Protein AF-A0A7V0W8N5-F1 (afdb_monomer_lite)

pLDDT: mean 88.17, std 10.17, range [56.31, 98.38]

Foldseek 3Di:
DDPQVVVCVVQVVPQKGFPDWDQDPVGIDTDIDHDPPDDRPDPVPPDDPPQPPVPDPDGPVLLVVLLVVVVPDPLVVSCVVVVHDSVVSVVSNVVVVVVVVVVDDDDDADDKDWDWDDDDPDPDIDIWIDRPVVRGTD

Secondary structure (DSSP, 8-state):
--HHHHHHHHTT-TTEEEEEEEEETTEEEEEEEE-TTPPP--STT----TTS-TT-SS-HHHHHHHHHHTTTS-HHHHHHHTT--HHHHHHHHHHHHHHHHHT-PPPPP-SEEEEEEE-STTT-EEEEEEETTTTEE-

Radius of gyration: 25.36 Å; chains: 1; bounding box: 53×28×74 Å

Structure (mmCIF, N/CA/C/O backbone):
data_AF-A0A7V0W8N5-F1
#
_entry.id   AF-A0A7V0W8N5-F1
#
loop_
_atom_site.group_PDB
_atom_site.id
_atom_site.type_symbol
_atom_site.label_atom_id
_atom_site.label_alt_id
_atom_site.label_comp_id
_atom_site.label_asym_id
_atom_site.label_entity_id
_atom_site.label_seq_id
_atom_site.pdbx_PDB_ins_code
_atom_site.Cartn_x
_atom_site.Cartn_y
_atom_site.Cartn_z
_atom_site.occupancy
_atom_site.B_iso_or_equiv
_atom_site.auth_seq_id
_atom_site.auth_comp_id
_atom_site.auth_asym_id
_atom_site.auth_atom_id
_atom_site.pdbx_PDB_model_num
ATOM 1 N N . MET A 1 1 ? 21.104 15.085 -39.051 1.00 56.31 1 MET A N 1
ATOM 2 C CA . MET A 1 1 ? 20.440 14.340 -37.952 1.00 56.31 1 MET A CA 1
ATOM 3 C C . MET A 1 1 ? 20.891 12.887 -38.047 1.00 56.31 1 MET A C 1
ATOM 5 O O . MET A 1 1 ? 20.715 12.317 -39.110 1.00 56.31 1 MET A O 1
ATOM 9 N N . ARG A 1 2 ? 21.537 12.318 -37.017 1.00 82.62 2 ARG A N 1
ATOM 10 C CA . ARG A 1 2 ? 22.071 10.936 -37.052 1.00 82.62 2 ARG A CA 1
ATOM 11 C C . ARG A 1 2 ? 20.932 9.901 -37.021 1.00 82.62 2 ARG A C 1
ATOM 13 O O . ARG A 1 2 ? 20.005 10.069 -36.221 1.00 82.62 2 ARG A O 1
ATOM 20 N N . MET A 1 3 ? 20.993 8.868 -37.864 1.00 85.62 3 MET A N 1
ATOM 21 C CA . MET A 1 3 ? 19.931 7.860 -38.029 1.00 85.62 3 MET A CA 1
ATOM 22 C C . MET A 1 3 ? 19.614 7.132 -36.713 1.00 85.62 3 MET A C 1
ATOM 24 O O . MET A 1 3 ? 18.455 6.930 -36.355 1.00 85.62 3 MET A O 1
ATOM 28 N N . GLU A 1 4 ? 20.635 6.865 -35.908 1.00 87.31 4 GLU A N 1
ATOM 29 C CA . GLU A 1 4 ? 20.544 6.263 -34.576 1.00 87.31 4 GLU A CA 1
ATOM 30 C C . GLU A 1 4 ? 19.671 7.109 -33.641 1.00 87.31 4 GLU A C 1
ATOM 32 O O . GLU A 1 4 ? 18.836 6.602 -32.887 1.00 87.31 4 GLU A O 1
ATOM 37 N N . THR A 1 5 ? 19.826 8.437 -33.711 1.00 86.00 5 THR A N 1
ATOM 38 C CA . THR A 1 5 ? 19.039 9.374 -32.898 1.00 86.00 5 THR A CA 1
ATOM 39 C C . THR A 1 5 ? 17.584 9.402 -33.344 1.00 86.00 5 THR A C 1
ATOM 41 O O . THR A 1 5 ? 16.696 9.489 -32.489 1.00 86.00 5 THR A O 1
ATOM 44 N N . TYR A 1 6 ? 17.340 9.323 -34.653 1.00 87.62 6 TYR A N 1
ATOM 45 C CA . TYR A 1 6 ? 15.996 9.250 -35.214 1.00 87.62 6 TYR A CA 1
ATOM 46 C C . TYR A 1 6 ? 15.290 7.965 -34.764 1.00 87.62 6 TYR A C 1
ATOM 48 O O . TYR A 1 6 ? 14.255 8.047 -34.102 1.00 87.62 6 TYR A O 1
ATOM 56 N N . ILE A 1 7 ? 15.897 6.795 -34.988 1.00 84.69 7 ILE A N 1
ATOM 57 C CA . ILE A 1 7 ? 15.335 5.487 -34.608 1.00 84.69 7 ILE A CA 1
ATOM 58 C C . ILE A 1 7 ? 15.060 5.418 -33.101 1.00 84.69 7 ILE A C 1
ATOM 60 O O . ILE A 1 7 ? 13.956 5.053 -32.682 1.00 84.69 7 ILE A O 1
ATOM 64 N N . ARG A 1 8 ? 16.014 5.850 -32.263 1.00 84.50 8 ARG A N 1
ATOM 65 C CA . ARG A 1 8 ? 15.842 5.865 -30.800 1.00 84.50 8 ARG A CA 1
ATOM 66 C C . ARG A 1 8 ? 14.634 6.702 -30.367 1.00 84.50 8 ARG A C 1
ATOM 68 O O . ARG A 1 8 ? 13.888 6.290 -29.473 1.00 84.50 8 ARG A O 1
ATOM 75 N N . LYS A 1 9 ? 14.446 7.883 -30.968 1.00 83.44 9 LYS A N 1
ATOM 76 C CA . LYS A 1 9 ? 13.322 8.781 -30.654 1.00 83.44 9 LYS A CA 1
ATOM 77 C C . LYS A 1 9 ? 11.995 8.207 -31.151 1.00 83.44 9 LYS A C 1
ATOM 79 O O . LYS A 1 9 ? 11.061 8.125 -30.355 1.00 83.44 9 LYS A O 1
ATOM 84 N N . SER A 1 10 ? 11.933 7.759 -32.404 1.00 82.50 10 SER A N 1
ATOM 85 C CA . SER A 1 10 ? 10.715 7.228 -33.032 1.00 82.50 10 SER A CA 1
ATOM 86 C C . SER A 1 10 ? 10.183 5.980 -32.323 1.00 82.50 10 SER A C 1
ATOM 88 O O . SER A 1 10 ? 8.977 5.834 -32.1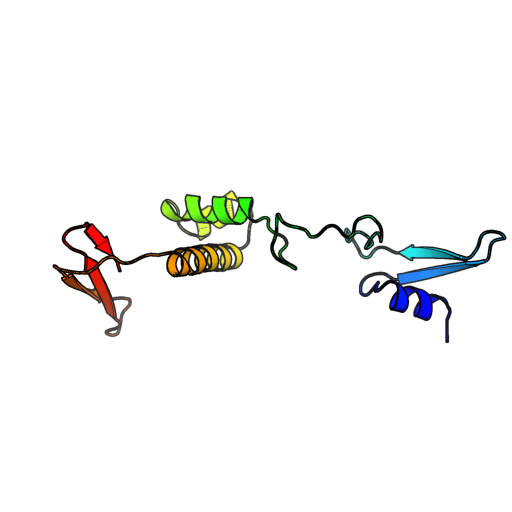40 1.00 82.50 10 SER A O 1
ATOM 90 N N . LEU A 1 11 ? 11.071 5.112 -31.828 1.00 77.75 11 LEU A N 1
ATOM 91 C CA . LEU A 1 11 ? 10.691 3.902 -31.087 1.00 77.75 11 LEU A CA 1
ATOM 92 C C . LEU A 1 11 ? 10.488 4.133 -29.577 1.00 77.75 11 LEU A C 1
ATOM 94 O O . LEU A 1 11 ? 10.236 3.187 -28.827 1.00 77.75 11 LEU A O 1
ATOM 98 N N . GLY A 1 12 ? 10.600 5.376 -29.091 1.00 75.94 12 GLY A N 1
ATOM 99 C CA . GLY A 1 12 ? 10.414 5.705 -27.674 1.00 75.94 12 GLY A CA 1
ATOM 100 C C . GLY A 1 12 ? 11.435 5.034 -26.745 1.00 75.94 12 GLY A C 1
ATOM 101 O O . GLY A 1 12 ? 11.152 4.789 -25.566 1.00 75.94 12 GLY A O 1
ATOM 102 N N . MET A 1 13 ? 12.627 4.729 -27.260 1.00 78.19 13 MET A N 1
ATOM 103 C CA . MET A 1 13 ? 13.698 4.006 -26.574 1.00 78.19 13 MET A CA 1
ATOM 104 C C . MET A 1 13 ? 14.473 4.924 -25.615 1.00 78.19 13 MET A C 1
ATOM 106 O O . MET A 1 13 ? 15.664 5.165 -25.769 1.00 78.19 13 MET A O 1
ATOM 110 N N . LYS A 1 14 ? 13.797 5.452 -24.586 1.00 73.69 14 LYS A N 1
ATOM 111 C CA . LYS A 1 14 ? 14.397 6.415 -23.637 1.00 73.69 14 LYS A CA 1
ATOM 112 C C . LYS A 1 14 ? 15.564 5.854 -22.815 1.00 73.69 14 LYS A C 1
ATOM 114 O O . LYS A 1 14 ? 16.386 6.619 -22.333 1.00 73.69 14 LYS A O 1
ATOM 119 N N . ALA A 1 15 ? 15.594 4.541 -22.609 1.00 76.38 15 ALA A N 1
ATOM 120 C CA . ALA A 1 15 ? 16.561 3.859 -21.749 1.00 76.38 15 ALA A CA 1
ATOM 121 C C . ALA A 1 15 ? 17.541 2.958 -22.517 1.00 76.38 15 ALA A C 1
ATOM 123 O O . ALA A 1 15 ? 18.282 2.215 -21.884 1.00 76.38 15 ALA A O 1
ATOM 124 N N . HIS A 1 16 ? 17.497 2.973 -23.850 1.00 82.06 16 HIS A N 1
ATOM 125 C CA . HIS A 1 16 ? 18.279 2.086 -24.708 1.00 82.06 16 HIS A CA 1
ATOM 126 C C . HIS A 1 16 ? 19.037 2.910 -25.746 1.00 82.06 16 HIS A C 1
ATOM 128 O O . HIS A 1 16 ? 18.609 4.016 -26.096 1.00 82.06 16 HIS A O 1
ATOM 134 N N . TRP A 1 17 ? 20.150 2.371 -26.229 1.00 84.56 17 TRP A N 1
ATOM 135 C CA . TRP A 1 17 ? 21.014 3.045 -27.191 1.00 84.56 17 TRP A CA 1
ATOM 136 C C . TRP A 1 17 ? 21.015 2.270 -28.498 1.00 84.56 17 TRP A C 1
ATOM 138 O O . TRP A 1 17 ? 21.195 1.058 -28.486 1.00 84.56 17 TRP A O 1
ATOM 148 N N . VAL A 1 18 ? 20.792 2.970 -29.609 1.00 88.25 18 VAL A N 1
ATOM 149 C CA . VAL A 1 18 ? 21.044 2.418 -30.941 1.00 88.25 18 VAL A CA 1
ATOM 150 C C . VAL A 1 18 ? 22.535 2.597 -31.192 1.00 88.25 18 VAL A C 1
ATOM 152 O O . VAL A 1 18 ? 23.006 3.736 -31.209 1.00 88.25 18 VAL A O 1
ATOM 155 N N . THR A 1 19 ? 23.265 1.491 -31.276 1.00 90.00 19 THR A N 1
ATOM 156 C CA . THR A 1 19 ? 24.731 1.479 -31.393 1.00 90.00 19 THR A CA 1
ATOM 157 C C . THR A 1 19 ? 25.193 1.418 -32.837 1.00 90.00 19 THR A C 1
ATOM 159 O O . THR A 1 19 ? 26.238 1.968 -33.163 1.00 90.00 19 THR A O 1
ATOM 162 N N . GLU A 1 20 ? 24.395 0.796 -33.700 1.00 90.19 20 GLU A N 1
ATOM 163 C CA . GLU A 1 20 ? 24.695 0.624 -35.116 1.00 90.19 20 GLU A CA 1
ATOM 164 C C . GLU A 1 20 ? 23.392 0.558 -35.915 1.00 90.19 20 GLU A C 1
ATOM 166 O O . GLU A 1 20 ? 22.387 0.027 -35.431 1.00 90.19 20 GLU A O 1
ATOM 171 N N . VAL A 1 21 ? 23.409 1.089 -37.137 1.00 91.38 21 VAL A N 1
ATOM 172 C CA . VAL A 1 21 ? 22.327 0.944 -38.115 1.00 91.38 21 VAL A CA 1
ATOM 173 C C . VAL A 1 21 ? 22.953 0.529 -39.438 1.00 91.38 21 VAL A C 1
ATOM 175 O O . VAL A 1 21 ? 23.806 1.244 -39.958 1.00 91.38 21 VAL A O 1
ATOM 178 N N . VAL A 1 22 ? 22.526 -0.616 -39.959 1.00 93.44 22 VAL A N 1
ATOM 179 C CA . VAL A 1 22 ? 22.973 -1.167 -41.239 1.00 93.44 22 VAL A CA 1
ATOM 180 C C . VAL A 1 22 ? 21.788 -1.184 -42.193 1.00 93.44 22 VAL A C 1
ATOM 182 O O . VAL A 1 22 ? 20.701 -1.629 -41.827 1.00 93.44 22 VAL A O 1
ATOM 185 N N . GLU A 1 23 ? 21.995 -0.691 -43.406 1.00 92.44 23 GLU A N 1
ATOM 186 C CA . GLU A 1 23 ? 21.028 -0.813 -44.490 1.00 92.44 23 GLU A CA 1
ATOM 187 C C . GLU A 1 23 ? 21.232 -2.141 -45.219 1.00 92.44 23 GLU A C 1
ATOM 189 O O . GLU A 1 23 ? 22.357 -2.533 -45.527 1.00 92.44 23 GLU A O 1
ATOM 194 N N . THR A 1 24 ? 20.136 -2.855 -45.436 1.00 93.56 24 THR A N 1
ATOM 195 C CA . THR A 1 24 ? 20.062 -4.132 -46.138 1.00 93.56 24 THR A CA 1
ATOM 196 C C . THR A 1 24 ? 19.047 -4.017 -47.273 1.00 93.56 24 THR A C 1
ATOM 198 O O . THR A 1 24 ? 18.262 -3.071 -47.327 1.00 93.56 24 THR A O 1
ATOM 201 N N . GLU A 1 25 ? 19.020 -5.002 -48.169 1.00 91.81 25 GLU A N 1
ATOM 202 C CA . GLU A 1 25 ? 18.045 -5.054 -49.271 1.00 91.81 25 GLU A CA 1
ATOM 203 C C . GLU A 1 25 ? 16.581 -5.094 -48.781 1.00 91.81 25 GLU A C 1
ATOM 205 O O . GLU A 1 25 ? 15.671 -4.683 -49.495 1.00 91.81 25 GLU A O 1
ATOM 210 N N . GLU A 1 26 ? 16.353 -5.534 -47.539 1.00 89.56 26 GLU A N 1
ATOM 211 C CA . GLU A 1 26 ? 15.030 -5.655 -46.912 1.00 89.56 26 GLU A CA 1
ATOM 212 C C . GLU A 1 26 ? 14.677 -4.479 -45.976 1.00 89.56 26 GLU A C 1
ATOM 214 O O . GLU A 1 26 ? 13.586 -4.447 -45.400 1.00 89.56 26 GLU A O 1
ATOM 219 N N . GLY A 1 27 ? 15.580 -3.506 -45.797 1.00 89.38 27 GLY A N 1
ATOM 220 C CA . GLY A 1 27 ? 15.350 -2.318 -44.971 1.00 89.38 27 GLY A CA 1
ATOM 221 C C . GLY A 1 27 ? 16.514 -1.977 -44.043 1.00 89.38 27 GLY A C 1
ATOM 222 O O . GLY A 1 27 ? 17.678 -2.115 -44.394 1.00 89.38 27 GLY A O 1
ATOM 223 N N . TRP A 1 28 ? 16.217 -1.479 -42.841 1.00 89.56 28 TRP A N 1
ATOM 224 C CA . TRP A 1 28 ? 17.245 -1.076 -41.875 1.00 89.56 28 TRP A CA 1
ATOM 225 C C . TRP A 1 28 ? 17.283 -2.005 -40.666 1.00 89.56 28 TRP A C 1
ATOM 227 O O . TRP A 1 28 ? 16.276 -2.209 -39.981 1.00 89.56 28 TRP A O 1
ATOM 237 N N . VAL A 1 29 ? 18.476 -2.498 -40.347 1.00 89.31 29 VAL A N 1
ATOM 238 C CA . VAL A 1 29 ? 18.760 -3.308 -39.163 1.00 89.31 29 VAL A CA 1
ATOM 239 C C . VAL A 1 29 ? 19.488 -2.445 -38.138 1.00 89.31 29 VAL A C 1
ATOM 241 O O . VAL A 1 29 ? 20.624 -2.030 -38.348 1.00 89.31 29 VAL A O 1
ATOM 244 N N . ALA A 1 30 ? 18.838 -2.173 -37.005 1.00 89.25 30 ALA A N 1
ATOM 245 C CA . ALA A 1 30 ? 19.425 -1.414 -35.903 1.00 89.25 30 ALA A CA 1
ATOM 246 C C . ALA A 1 30 ? 19.875 -2.343 -34.764 1.00 89.25 30 ALA A C 1
ATOM 248 O O . ALA A 1 30 ? 19.055 -3.079 -34.206 1.00 89.25 30 ALA A O 1
ATOM 249 N N . ARG A 1 31 ? 21.149 -2.269 -34.357 1.00 88.38 31 ARG A N 1
ATOM 250 C CA . ARG A 1 31 ? 21.625 -2.904 -33.118 1.00 88.38 31 ARG A CA 1
ATOM 251 C C . ARG A 1 31 ? 21.312 -2.004 -31.931 1.00 88.38 31 ARG A C 1
ATOM 253 O O . ARG A 1 31 ? 21.564 -0.799 -31.958 1.00 88.38 31 ARG A O 1
ATOM 260 N N . VAL A 1 32 ? 20.730 -2.597 -30.890 1.00 87.38 32 VAL A N 1
ATOM 261 C CA . VAL A 1 32 ? 20.267 -1.868 -29.707 1.00 87.38 32 VAL A CA 1
ATOM 262 C C . VAL A 1 32 ? 20.851 -2.475 -28.442 1.00 87.38 32 VAL A C 1
ATOM 264 O O . VAL A 1 32 ? 20.527 -3.608 -28.083 1.00 87.38 32 VAL A O 1
ATOM 267 N N . ASP A 1 33 ? 21.618 -1.672 -27.712 1.00 84.88 33 ASP A N 1
ATOM 268 C CA . ASP A 1 33 ? 22.126 -2.045 -26.400 1.00 84.88 33 ASP A CA 1
ATOM 269 C C . ASP A 1 33 ? 21.048 -1.891 -25.327 1.00 84.88 33 ASP A C 1
ATOM 271 O O . ASP A 1 33 ? 20.355 -0.867 -25.191 1.00 84.88 33 ASP A O 1
ATOM 275 N N . ARG A 1 34 ? 20.910 -2.940 -24.515 1.00 76.81 34 ARG A N 1
ATOM 276 C CA . ARG A 1 34 ? 19.976 -2.974 -23.393 1.00 76.81 34 ARG A CA 1
ATOM 277 C C . ARG A 1 34 ? 20.666 -2.479 -22.130 1.00 76.81 34 ARG A C 1
ATOM 279 O O . ARG A 1 34 ? 21.635 -3.067 -21.670 1.00 76.81 34 ARG A O 1
ATOM 286 N N . LEU A 1 35 ? 20.116 -1.428 -21.519 1.00 73.69 35 LEU A N 1
ATOM 287 C CA . LEU A 1 35 ? 20.577 -0.977 -20.210 1.00 73.69 35 LEU A CA 1
ATOM 288 C C . LEU A 1 35 ? 20.087 -1.941 -19.116 1.00 73.69 35 LEU A C 1
ATOM 290 O O . LEU A 1 35 ? 18.919 -1.895 -18.704 1.00 73.69 35 LEU A O 1
ATOM 294 N N . GLY A 1 36 ? 20.986 -2.810 -18.653 1.00 74.19 36 GLY A N 1
ATOM 295 C CA . GLY A 1 36 ? 20.707 -3.833 -17.642 1.00 74.19 36 GLY A CA 1
ATOM 296 C C . GLY A 1 36 ? 19.588 -4.793 -18.063 1.00 74.19 36 GLY A C 1
ATOM 297 O O . GLY A 1 36 ? 19.412 -5.105 -19.238 1.00 74.19 36 GLY A O 1
ATOM 298 N N . ASN A 1 37 ? 18.749 -5.209 -17.111 1.00 70.06 37 ASN A N 1
ATOM 299 C CA . ASN A 1 37 ? 17.668 -6.178 -17.362 1.00 70.06 37 ASN A CA 1
ATOM 300 C C . ASN A 1 37 ? 16.420 -5.585 -18.050 1.00 70.06 37 ASN A C 1
ATOM 302 O O . ASN A 1 37 ? 15.405 -6.271 -18.207 1.00 70.06 37 ASN A O 1
ATOM 306 N N . ARG A 1 38 ? 16.451 -4.321 -18.495 1.00 69.50 38 ARG A N 1
ATOM 307 C CA . ARG A 1 38 ? 15.292 -3.661 -19.124 1.00 69.50 38 ARG A CA 1
ATOM 308 C C . ARG A 1 38 ? 14.998 -4.299 -20.478 1.00 69.50 38 ARG A C 1
ATOM 310 O O . ARG A 1 38 ? 15.881 -4.380 -21.329 1.00 69.50 38 ARG A O 1
ATOM 317 N N . ARG A 1 39 ? 13.779 -4.799 -20.681 1.00 68.88 39 ARG A N 1
ATOM 318 C CA . ARG A 1 39 ? 13.341 -5.360 -21.971 1.00 68.88 39 ARG A CA 1
ATOM 319 C C . ARG A 1 39 ? 13.006 -4.228 -22.942 1.00 68.88 39 ARG A C 1
ATOM 321 O O . ARG A 1 39 ? 12.447 -3.213 -22.528 1.00 68.88 39 ARG A O 1
ATOM 328 N N . LEU A 1 40 ? 13.347 -4.412 -24.218 1.00 69.12 40 LEU A N 1
ATOM 329 C CA . LEU A 1 40 ? 12.916 -3.500 -25.276 1.00 69.12 40 LEU A CA 1
ATOM 330 C C . LEU A 1 40 ? 11.388 -3.503 -25.347 1.00 69.12 40 LEU A C 1
ATOM 332 O O . LEU A 1 40 ? 10.749 -4.548 -25.191 1.00 69.12 40 LEU A O 1
ATOM 336 N N . ARG A 1 41 ? 10.795 -2.330 -25.588 1.00 64.38 41 ARG A N 1
ATOM 337 C CA . ARG A 1 41 ? 9.356 -2.224 -25.843 1.00 64.38 41 ARG A CA 1
ATOM 338 C C . ARG A 1 41 ? 9.065 -2.840 -27.209 1.00 64.38 41 ARG A C 1
ATOM 340 O O . ARG A 1 41 ? 9.138 -2.167 -28.228 1.00 64.38 41 ARG A O 1
ATOM 347 N N . CYS A 1 42 ? 8.766 -4.129 -27.223 1.00 61.97 42 CYS A N 1
ATOM 348 C CA . CYS A 1 42 ? 8.312 -4.826 -28.416 1.00 61.97 42 CYS A CA 1
ATOM 349 C C . CYS A 1 42 ? 6.962 -4.237 -28.870 1.00 61.97 42 CYS A C 1
ATOM 351 O O . CYS A 1 42 ? 6.026 -4.138 -28.075 1.00 61.97 42 CYS A O 1
ATOM 353 N N . GLY A 1 43 ? 6.858 -3.843 -30.145 1.00 60.25 43 GLY A N 1
ATOM 354 C CA . GLY A 1 43 ? 5.636 -3.264 -30.723 1.00 60.25 43 GLY A CA 1
ATOM 355 C C . GLY A 1 43 ? 4.426 -4.205 -30.669 1.00 60.25 43 GLY A C 1
ATOM 356 O O . GLY A 1 43 ? 3.305 -3.741 -30.506 1.00 60.25 43 GLY A O 1
ATOM 357 N N . LYS A 1 44 ? 4.675 -5.521 -30.704 1.00 60.19 44 LYS A N 1
ATOM 358 C CA . LYS A 1 44 ? 3.673 -6.598 -30.610 1.00 60.19 44 LYS A CA 1
ATOM 359 C C . LYS A 1 44 ? 3.264 -6.920 -29.167 1.00 60.19 44 LYS A C 1
ATOM 361 O O . LYS A 1 44 ? 2.158 -7.362 -28.903 1.00 60.19 44 LYS A O 1
ATOM 366 N N . CYS A 1 45 ? 4.166 -6.660 -28.226 1.00 57.97 45 CYS A N 1
ATOM 367 C CA . CYS A 1 45 ? 4.047 -6.978 -26.808 1.00 57.97 45 CYS A CA 1
ATOM 368 C C . CYS A 1 45 ? 3.487 -5.792 -26.006 1.00 57.97 45 CYS A C 1
ATOM 370 O O . CYS A 1 45 ? 3.593 -5.771 -24.781 1.00 57.97 45 CYS A O 1
ATOM 372 N N . ARG A 1 46 ? 2.913 -4.789 -26.693 1.00 56.88 46 ARG A N 1
ATOM 373 C CA . ARG A 1 46 ? 2.207 -3.624 -26.131 1.00 56.88 46 ARG A CA 1
ATOM 374 C C . ARG A 1 46 ? 0.887 -4.016 -25.442 1.00 56.88 46 ARG A C 1
ATOM 376 O O . ARG A 1 46 ? -0.100 -3.298 -25.548 1.00 56.88 46 ARG A O 1
ATOM 383 N N . GLY A 1 47 ? 0.851 -5.148 -24.748 1.00 60.28 47 GLY A N 1
ATOM 384 C CA . GLY A 1 47 ? -0.260 -5.461 -23.864 1.00 60.28 47 GLY A CA 1
ATOM 385 C C . GLY A 1 47 ? -0.275 -4.467 -22.707 1.00 60.28 47 GLY A C 1
ATOM 386 O O . GLY A 1 47 ? 0.776 -4.151 -22.136 1.00 60.28 47 GLY A O 1
ATOM 387 N N . GLU A 1 48 ? -1.455 -3.959 -22.366 1.00 66.94 48 GLU A N 1
ATOM 388 C CA . GLU A 1 48 ? -1.647 -3.320 -21.073 1.00 66.94 48 GLU A CA 1
ATOM 389 C C . GLU A 1 48 ? -1.299 -4.334 -19.981 1.00 66.94 48 GLU A C 1
ATOM 391 O O . GLU A 1 48 ? -1.787 -5.463 -19.970 1.00 66.94 48 GLU A O 1
ATOM 396 N N . VAL A 1 49 ? -0.411 -3.946 -19.068 1.00 74.25 49 VAL A N 1
ATOM 397 C CA . VAL A 1 49 ? -0.109 -4.763 -17.896 1.00 74.25 49 VAL A CA 1
ATOM 398 C C . VAL A 1 49 ? -1.259 -4.567 -16.916 1.00 74.25 49 VAL A C 1
ATOM 400 O O . VAL A 1 49 ? -1.293 -3.575 -16.196 1.00 74.25 49 VAL A O 1
ATOM 403 N N . ASN A 1 50 ? -2.213 -5.495 -16.911 1.00 84.19 50 ASN A N 1
ATOM 404 C CA . ASN A 1 50 ? -3.389 -5.447 -16.035 1.00 84.19 50 ASN A CA 1
ATOM 405 C C . ASN A 1 50 ? -3.137 -6.046 -14.638 1.00 84.19 50 ASN A C 1
ATOM 407 O O . ASN A 1 50 ? -4.004 -5.973 -13.774 1.00 84.19 50 ASN A O 1
ATOM 411 N N . TRP A 1 51 ? -1.963 -6.641 -14.405 1.00 86.31 51 TRP A N 1
ATOM 412 C CA . TRP A 1 51 ? -1.584 -7.254 -13.127 1.00 86.31 51 TRP A CA 1
ATOM 413 C C . TRP A 1 51 ? -0.688 -6.368 -12.252 1.00 86.31 51 TRP A C 1
ATOM 415 O O . TRP A 1 51 ? -0.269 -6.806 -11.181 1.00 86.31 51 TRP A O 1
ATOM 425 N N . ALA A 1 52 ? -0.360 -5.148 -12.679 1.00 90.00 52 ALA A N 1
ATOM 426 C CA . ALA A 1 52 ? 0.418 -4.177 -11.912 1.00 90.00 52 ALA A CA 1
ATOM 427 C C . ALA A 1 52 ? 0.014 -2.750 -12.296 1.00 90.00 52 ALA A C 1
ATOM 429 O O . ALA A 1 52 ? -0.335 -2.487 -13.446 1.00 90.00 52 ALA A O 1
ATOM 430 N N . LYS A 1 53 ? 0.113 -1.791 -11.363 1.00 85.75 53 LYS A N 1
ATOM 431 C CA . LYS A 1 53 ? -0.101 -0.384 -11.733 1.00 85.75 53 LYS A CA 1
ATOM 432 C C . LYS A 1 53 ? 1.032 0.099 -12.632 1.00 85.75 53 LYS A C 1
ATOM 434 O O . LYS A 1 53 ? 2.171 -0.362 -12.560 1.00 85.75 53 LYS A O 1
ATOM 439 N N . ARG A 1 54 ? 0.726 1.099 -13.458 1.00 81.44 54 ARG A N 1
ATOM 440 C CA . ARG A 1 54 ? 1.701 1.745 -14.337 1.00 81.44 54 ARG A CA 1
ATOM 441 C C . ARG A 1 54 ? 2.935 2.188 -13.536 1.00 81.44 54 ARG A C 1
ATOM 443 O O . ARG A 1 54 ? 2.810 2.947 -12.582 1.00 81.44 54 ARG A O 1
ATOM 450 N N . TRP A 1 55 ? 4.111 1.734 -13.977 1.00 81.25 55 TRP A N 1
ATOM 451 C CA . TRP A 1 55 ? 5.433 1.970 -13.367 1.00 81.25 55 TRP A CA 1
ATOM 452 C C . TRP A 1 55 ? 5.717 1.271 -12.034 1.00 81.25 55 TRP A C 1
ATOM 454 O O . TRP A 1 55 ? 6.858 1.337 -11.567 1.00 81.25 55 TRP A O 1
ATOM 464 N N . GLU A 1 56 ? 4.745 0.586 -11.433 1.00 86.56 56 GLU A N 1
ATOM 465 C CA . GLU A 1 56 ? 5.015 -0.236 -10.258 1.00 86.56 56 GLU A CA 1
ATOM 466 C C . GLU A 1 56 ? 5.813 -1.480 -10.667 1.00 86.56 56 GLU A C 1
ATOM 468 O O . GLU A 1 56 ? 5.621 -2.060 -11.736 1.00 86.56 56 GLU A O 1
ATOM 473 N N . ARG A 1 57 ? 6.747 -1.880 -9.801 1.00 87.06 57 ARG A N 1
ATOM 474 C CA . ARG A 1 57 ? 7.537 -3.113 -9.961 1.00 87.06 57 ARG A CA 1
ATOM 475 C C . ARG A 1 57 ? 6.941 -4.288 -9.182 1.00 87.06 57 ARG A C 1
ATOM 477 O O . ARG A 1 57 ? 7.555 -5.343 -9.112 1.00 87.06 57 ARG A O 1
ATOM 484 N N . VAL A 1 58 ? 5.772 -4.083 -8.580 1.00 91.75 58 VAL A N 1
ATOM 485 C CA . VAL A 1 58 ? 5.037 -5.063 -7.780 1.00 91.75 58 VAL A CA 1
ATO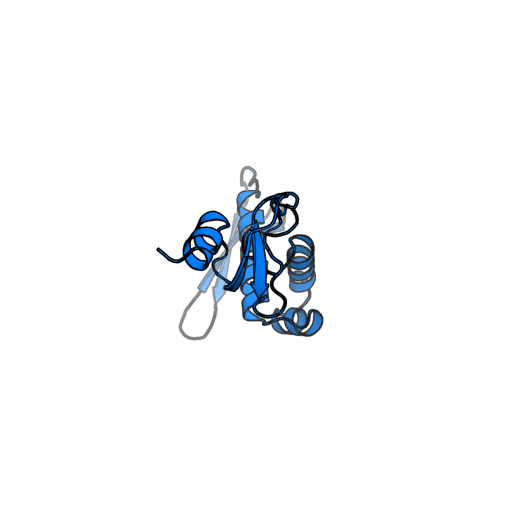M 486 C C . VAL A 1 58 ? 3.690 -5.338 -8.433 1.00 91.75 58 VAL A C 1
ATOM 488 O O . VAL A 1 58 ? 3.100 -4.457 -9.061 1.00 91.75 58 VAL A O 1
ATOM 491 N N . THR A 1 59 ? 3.205 -6.567 -8.298 1.00 95.06 59 THR A N 1
ATOM 492 C CA . THR A 1 59 ? 1.907 -6.963 -8.845 1.00 95.06 59 THR A CA 1
ATOM 493 C C . THR A 1 59 ? 0.772 -6.579 -7.900 1.00 95.06 59 THR A C 1
ATOM 495 O O . THR A 1 59 ? 0.966 -6.416 -6.693 1.00 95.06 59 THR A O 1
ATOM 498 N N . HIS A 1 60 ? -0.447 -6.478 -8.430 1.00 94.75 60 HIS A N 1
ATOM 499 C CA . HIS A 1 60 ? -1.656 -6.318 -7.625 1.00 94.75 60 HIS A CA 1
ATOM 500 C C . HIS A 1 60 ? -1.795 -7.450 -6.605 1.00 94.75 60 HIS A C 1
ATOM 502 O O . HIS A 1 60 ? -2.084 -7.179 -5.445 1.00 94.75 60 HIS A O 1
ATOM 508 N N . ALA A 1 61 ? -1.525 -8.694 -7.015 1.00 96.81 61 ALA A N 1
ATOM 509 C CA . ALA A 1 61 ? -1.585 -9.860 -6.139 1.00 96.81 61 ALA A CA 1
ATOM 510 C C . ALA A 1 61 ? -0.595 -9.759 -4.968 1.00 96.81 61 ALA A C 1
ATOM 512 O O . ALA A 1 61 ? -0.985 -9.973 -3.823 1.00 96.81 61 ALA A O 1
ATOM 513 N N . LEU A 1 62 ? 0.653 -9.351 -5.230 1.00 97.19 62 LEU A N 1
ATOM 514 C CA . LEU A 1 62 ? 1.657 -9.164 -4.181 1.00 97.19 62 LEU A CA 1
ATOM 515 C C . LEU A 1 62 ? 1.244 -8.060 -3.199 1.00 97.19 62 LEU A C 1
ATOM 517 O O . LEU A 1 62 ? 1.351 -8.231 -1.988 1.00 97.19 62 LEU A O 1
ATOM 521 N N . VAL A 1 63 ? 0.710 -6.946 -3.705 1.00 97.12 63 VAL A N 1
ATOM 522 C CA . VAL A 1 63 ? 0.193 -5.862 -2.855 1.00 97.12 63 VAL A CA 1
ATOM 523 C C . VAL A 1 63 ? -0.965 -6.330 -1.972 1.00 97.12 63 VAL A C 1
ATOM 525 O O . VAL A 1 63 ? -0.996 -5.995 -0.787 1.00 97.12 63 VAL A O 1
ATOM 528 N N . GLN A 1 64 ? -1.887 -7.134 -2.505 1.00 97.06 64 GLN A N 1
ATOM 529 C CA . GLN A 1 64 ? -2.976 -7.709 -1.711 1.00 97.06 64 GLN A CA 1
ATOM 530 C C . GLN A 1 64 ? -2.455 -8.688 -0.651 1.00 97.06 64 GLN A C 1
ATOM 532 O O . GLN A 1 64 ? -2.894 -8.623 0.496 1.00 97.06 64 GLN A O 1
ATOM 537 N N . ALA A 1 65 ? -1.483 -9.540 -0.989 1.00 97.69 65 ALA A N 1
ATOM 538 C CA . ALA A 1 65 ? -0.862 -10.458 -0.035 1.00 97.69 65 ALA A CA 1
ATOM 539 C C . ALA A 1 65 ? -0.194 -9.705 1.130 1.00 97.69 65 ALA A C 1
ATOM 541 O O . ALA A 1 65 ? -0.458 -10.017 2.292 1.00 97.69 65 ALA A O 1
ATOM 542 N N . MET A 1 66 ? 0.578 -8.651 0.835 1.00 98.00 66 MET A N 1
ATOM 543 C CA . MET A 1 66 ? 1.163 -7.773 1.857 1.00 98.00 66 MET A CA 1
ATOM 544 C C . MET A 1 66 ? 0.091 -7.135 2.749 1.00 98.00 66 MET A C 1
ATOM 546 O O . MET A 1 66 ? 0.236 -7.121 3.969 1.00 98.00 66 MET A O 1
ATOM 550 N N . ALA A 1 67 ? -1.001 -6.632 2.166 1.00 97.56 67 ALA A N 1
ATOM 551 C CA . ALA A 1 67 ? -2.087 -6.006 2.921 1.00 97.56 67 ALA A CA 1
ATOM 552 C C . ALA A 1 67 ? -2.854 -6.992 3.811 1.00 97.56 67 ALA A C 1
ATOM 554 O O . ALA A 1 67 ? -3.284 -6.622 4.903 1.00 97.56 67 ALA A O 1
ATOM 555 N N . LEU A 1 68 ? -3.020 -8.242 3.375 1.00 97.56 68 LEU A N 1
ATOM 556 C CA . LEU A 1 68 ? -3.623 -9.294 4.192 1.00 97.56 68 LEU A CA 1
ATOM 557 C C . LEU A 1 68 ? -2.715 -9.683 5.358 1.00 97.56 68 LEU A C 1
ATOM 559 O O . LEU A 1 68 ? -3.197 -9.771 6.487 1.00 97.56 68 LEU A O 1
ATOM 563 N N . LEU A 1 69 ? -1.415 -9.853 5.108 1.00 97.88 69 LEU A N 1
ATOM 564 C CA . LEU A 1 69 ? -0.452 -10.212 6.148 1.00 97.88 69 LEU A CA 1
ATOM 565 C C . LEU A 1 69 ? -0.270 -9.083 7.175 1.00 97.88 69 LEU A C 1
ATOM 567 O O . LEU A 1 69 ? -0.212 -9.338 8.376 1.00 97.88 69 LEU A O 1
ATOM 571 N N . ALA A 1 70 ? -0.314 -7.825 6.731 1.00 97.69 70 ALA A N 1
ATOM 572 C CA . ALA A 1 70 ? -0.265 -6.644 7.595 1.00 97.69 70 ALA A CA 1
ATOM 573 C C . ALA A 1 70 ? -1.465 -6.503 8.553 1.00 97.69 70 ALA A C 1
ATOM 575 O O . ALA A 1 70 ? -1.438 -5.667 9.452 1.00 97.69 70 ALA A O 1
ATOM 576 N N . LYS A 1 71 ? -2.525 -7.313 8.404 1.00 96.50 71 LYS A N 1
ATOM 577 C CA . LYS A 1 71 ? -3.597 -7.414 9.414 1.00 96.50 71 LYS A CA 1
ATOM 578 C C . LYS A 1 71 ? -3.166 -8.191 10.659 1.00 96.50 71 LYS A C 1
ATOM 580 O O . LYS A 1 71 ? -3.893 -8.186 11.649 1.00 96.50 71 LYS A O 1
ATOM 585 N N . LYS A 1 72 ? -2.065 -8.938 10.569 1.00 97.50 72 LYS A N 1
ATOM 586 C CA . LYS A 1 72 ? -1.587 -9.871 11.596 1.00 97.50 72 LYS A CA 1
ATOM 587 C C . LYS A 1 72 ? -0.173 -9.554 12.070 1.00 97.50 72 LYS A C 1
ATOM 589 O O . LYS A 1 72 ? 0.131 -9.856 13.214 1.00 97.50 72 LYS A O 1
ATOM 594 N N . LEU A 1 73 ? 0.647 -8.948 11.213 1.00 97.25 73 LEU A N 1
ATOM 595 C CA . LEU A 1 73 ? 2.051 -8.642 11.475 1.00 97.25 73 LEU A CA 1
ATOM 596 C C . LEU A 1 73 ? 2.338 -7.142 11.372 1.00 97.25 73 LEU A C 1
ATOM 598 O O . LEU A 1 73 ? 1.645 -6.402 10.664 1.00 97.25 73 LEU A O 1
ATOM 602 N N . PHE A 1 74 ? 3.409 -6.699 12.026 1.00 96.81 74 PHE A N 1
ATOM 603 C CA . PHE A 1 74 ? 3.957 -5.360 11.849 1.00 96.81 74 PHE A CA 1
ATOM 604 C C . PHE A 1 74 ? 4.510 -5.183 10.429 1.00 96.81 74 PHE A C 1
ATOM 606 O O . PHE A 1 74 ? 5.039 -6.109 9.817 1.00 96.81 74 PHE A O 1
ATOM 613 N N . PHE A 1 75 ? 4.475 -3.953 9.902 1.00 97.06 75 PHE A N 1
ATOM 614 C CA . PHE A 1 75 ? 4.968 -3.672 8.544 1.00 97.06 75 PHE A CA 1
ATOM 615 C C . PHE A 1 75 ? 6.426 -4.080 8.313 1.00 97.06 75 PHE A C 1
ATOM 617 O O . PHE A 1 75 ? 6.772 -4.437 7.192 1.00 97.06 75 PHE A O 1
ATOM 624 N N . LYS A 1 76 ? 7.268 -4.035 9.354 1.00 97.62 76 LYS A N 1
ATOM 625 C CA . LYS A 1 76 ? 8.662 -4.479 9.267 1.00 97.62 76 LYS A CA 1
ATOM 626 C C . LYS A 1 76 ? 8.757 -5.991 9.044 1.00 97.62 76 LYS A C 1
ATOM 628 O O . LYS A 1 76 ? 9.495 -6.411 8.170 1.00 97.62 76 LYS A O 1
ATOM 633 N N . GLU A 1 77 ? 7.963 -6.779 9.762 1.00 98.12 77 GLU A N 1
ATOM 634 C CA . GLU A 1 77 ? 7.924 -8.240 9.618 1.00 98.12 77 GLU A CA 1
ATOM 635 C C . GLU A 1 77 ? 7.367 -8.645 8.249 1.00 98.12 77 GLU A C 1
ATOM 637 O O . GLU A 1 77 ? 7.886 -9.548 7.604 1.00 98.12 77 GLU A O 1
ATOM 642 N N . VAL A 1 78 ? 6.347 -7.931 7.755 1.00 98.38 78 VAL A N 1
ATOM 643 C CA . VAL A 1 78 ? 5.838 -8.121 6.385 1.00 98.38 78 VAL A CA 1
ATOM 644 C C . VAL A 1 78 ? 6.928 -7.815 5.355 1.00 98.38 78 VAL A C 1
ATOM 646 O O . VAL A 1 78 ? 7.077 -8.541 4.377 1.00 98.38 78 VAL A O 1
ATOM 649 N N . ALA A 1 79 ? 7.692 -6.743 5.562 1.00 98.19 79 ALA A N 1
ATOM 650 C CA . ALA A 1 79 ? 8.785 -6.359 4.678 1.00 98.19 79 ALA A CA 1
ATOM 651 C C . ALA A 1 79 ? 9.914 -7.399 4.675 1.00 98.19 79 ALA A C 1
ATOM 653 O O . ALA A 1 79 ? 10.386 -7.765 3.605 1.00 98.19 79 ALA A O 1
ATOM 654 N N . GLU A 1 80 ? 10.288 -7.913 5.849 1.00 98.19 80 GLU A N 1
ATOM 655 C CA . GLU A 1 80 ? 11.267 -8.994 6.004 1.00 98.19 80 GLU A CA 1
ATOM 656 C C . GLU A 1 80 ? 10.782 -10.288 5.330 1.00 98.19 80 GLU A C 1
ATOM 658 O O . GLU A 1 80 ? 11.539 -10.890 4.577 1.00 98.19 80 GLU A O 1
ATOM 663 N N . TYR A 1 81 ? 9.508 -10.664 5.499 1.00 97.88 81 TYR A N 1
ATOM 664 C CA . TYR A 1 81 ? 8.927 -11.865 4.882 1.00 97.88 81 TYR A CA 1
ATOM 665 C C . TYR A 1 81 ? 8.947 -11.833 3.345 1.00 97.88 81 TYR A C 1
ATOM 667 O O . TYR A 1 81 ? 9.169 -12.858 2.707 1.00 97.88 81 TYR A O 1
ATOM 675 N N . PHE A 1 82 ? 8.695 -10.668 2.742 1.00 96.94 82 PHE A N 1
ATOM 676 C CA . PHE A 1 82 ? 8.688 -10.502 1.284 1.00 96.94 82 PHE A CA 1
ATOM 677 C C . PHE A 1 82 ? 10.024 -10.002 0.709 1.00 96.94 82 PHE A C 1
ATOM 679 O O . PHE A 1 82 ? 10.095 -9.773 -0.498 1.00 96.94 82 PHE A O 1
ATOM 686 N N . GLU A 1 83 ? 11.051 -9.805 1.541 1.00 97.31 83 GLU A N 1
ATOM 687 C CA . GLU A 1 83 ? 12.344 -9.217 1.158 1.00 97.31 83 GLU A CA 1
ATOM 688 C C . GLU A 1 83 ? 12.205 -7.850 0.451 1.00 97.31 83 GLU A C 1
ATOM 690 O O . GLU A 1 83 ? 12.830 -7.558 -0.572 1.00 97.31 83 GLU A O 1
ATOM 695 N N . LEU A 1 84 ? 11.346 -6.982 0.994 1.00 96.06 84 LEU A N 1
ATOM 696 C CA . LEU A 1 84 ? 11.052 -5.651 0.455 1.00 96.06 84 LEU A CA 1
ATOM 697 C C . LEU A 1 84 ? 11.445 -4.535 1.425 1.00 96.06 84 LEU A C 1
ATOM 699 O O . LEU A 1 84 ? 11.602 -4.730 2.625 1.00 96.06 84 LEU A O 1
ATOM 703 N N . ASP A 1 85 ? 11.545 -3.312 0.903 1.00 95.62 85 ASP A N 1
ATOM 704 C CA . ASP A 1 85 ? 11.679 -2.128 1.749 1.00 95.62 85 ASP A CA 1
ATOM 705 C C . ASP A 1 85 ? 10.367 -1.837 2.495 1.00 95.62 85 ASP A C 1
ATOM 707 O O . ASP A 1 85 ? 9.282 -1.757 1.904 1.00 95.62 85 ASP A O 1
ATOM 711 N N . TRP A 1 86 ? 10.478 -1.617 3.804 1.00 96.75 86 TRP A N 1
ATOM 712 C CA . TRP A 1 86 ? 9.326 -1.409 4.679 1.00 96.75 86 TRP A CA 1
ATOM 713 C C . TRP A 1 86 ? 8.522 -0.152 4.326 1.00 96.75 86 TRP A C 1
ATOM 715 O O . TRP A 1 86 ? 7.302 -0.148 4.501 1.00 96.75 86 TRP A O 1
ATOM 725 N N . LYS A 1 87 ? 9.149 0.909 3.789 1.00 96.94 87 LYS A N 1
ATOM 726 C CA . LYS A 1 87 ? 8.411 2.112 3.359 1.00 96.94 87 LYS A CA 1
ATOM 727 C C . LYS A 1 87 ? 7.548 1.796 2.144 1.00 96.94 87 LYS A C 1
ATOM 729 O O . LYS A 1 87 ? 6.427 2.298 2.049 1.00 96.94 87 LYS A O 1
ATOM 734 N N . GLY A 1 88 ? 8.047 0.936 1.255 1.00 95.75 88 GLY A N 1
ATOM 735 C CA . GLY A 1 88 ? 7.273 0.361 0.158 1.00 95.75 88 GLY A CA 1
ATOM 736 C C . GLY A 1 88 ? 6.025 -0.352 0.673 1.00 95.75 88 GLY A C 1
ATOM 737 O O . GLY A 1 88 ? 4.916 0.004 0.278 1.00 95.75 88 GLY A O 1
ATOM 738 N N . VAL A 1 89 ? 6.190 -1.282 1.620 1.00 97.31 89 VAL A N 1
ATOM 739 C CA . VAL A 1 89 ? 5.068 -2.007 2.248 1.00 97.31 89 VAL A CA 1
ATOM 740 C C . VAL A 1 89 ? 4.033 -1.043 2.828 1.00 97.31 89 VAL A C 1
ATOM 742 O O . VAL A 1 89 ? 2.852 -1.151 2.501 1.00 97.31 89 VAL A O 1
ATOM 745 N N . VAL A 1 90 ? 4.458 -0.052 3.619 1.00 97.69 90 VAL A N 1
ATOM 746 C CA . VAL A 1 90 ? 3.556 0.963 4.195 1.00 97.69 90 VAL A CA 1
ATOM 747 C C . VAL A 1 90 ? 2.765 1.687 3.105 1.00 97.69 90 VAL A C 1
ATOM 749 O O . VAL A 1 90 ? 1.548 1.839 3.227 1.00 97.69 90 VAL A O 1
ATOM 752 N N . ALA A 1 91 ? 3.428 2.118 2.030 1.00 96.88 91 ALA A N 1
ATOM 753 C CA . ALA A 1 91 ? 2.773 2.812 0.926 1.00 96.88 91 ALA A CA 1
ATOM 754 C C . ALA A 1 91 ? 1.740 1.921 0.217 1.00 96.88 91 ALA A C 1
ATOM 756 O O . ALA A 1 91 ? 0.631 2.374 -0.081 1.00 96.88 91 ALA A O 1
ATOM 757 N N . PHE A 1 92 ? 2.066 0.646 -0.009 1.00 96.25 92 PHE A N 1
ATOM 758 C CA . PHE A 1 92 ? 1.160 -0.311 -0.641 1.00 96.25 92 PHE A CA 1
ATOM 759 C C . PHE A 1 92 ? -0.059 -0.618 0.228 1.00 96.25 92 PHE A C 1
ATOM 761 O O . PHE A 1 92 ? -1.184 -0.571 -0.269 1.00 96.25 92 PHE A O 1
ATOM 768 N N . VAL A 1 93 ? 0.135 -0.870 1.524 1.00 97.06 93 VAL A N 1
ATOM 769 C CA . VAL A 1 93 ? -0.982 -1.137 2.442 1.00 97.06 93 VAL A CA 1
ATOM 770 C C . VAL A 1 93 ? -1.874 0.092 2.575 1.00 97.06 93 VAL A C 1
ATOM 772 O O . VAL A 1 93 ? -3.094 -0.035 2.484 1.00 97.06 93 VAL A O 1
ATOM 775 N N . LYS A 1 94 ? -1.290 1.290 2.708 1.00 97.12 94 LYS A N 1
ATOM 776 C CA . LYS A 1 94 ? -2.055 2.542 2.753 1.00 97.12 94 LYS A CA 1
ATOM 777 C C . LYS A 1 94 ? -2.949 2.689 1.522 1.00 97.12 94 LYS A C 1
ATOM 779 O O . LYS A 1 94 ? -4.132 2.984 1.661 1.00 97.12 94 LYS A O 1
ATOM 784 N N . ARG A 1 95 ? -2.411 2.406 0.334 1.00 95.12 95 ARG A N 1
ATOM 785 C CA . ARG A 1 95 ? -3.171 2.428 -0.919 1.00 95.12 95 ARG A CA 1
ATOM 786 C C . ARG A 1 95 ? -4.340 1.441 -0.909 1.00 95.12 95 ARG A C 1
ATOM 788 O O . ARG A 1 95 ? -5.439 1.818 -1.301 1.00 95.12 95 ARG A O 1
ATOM 795 N N . VAL A 1 96 ? -4.129 0.204 -0.453 1.00 96.12 96 VAL A N 1
ATOM 796 C CA . VAL A 1 96 ? -5.206 -0.801 -0.350 1.00 96.12 96 VAL A CA 1
ATOM 797 C C . VAL A 1 96 ? -6.297 -0.342 0.620 1.00 96.12 96 VAL A C 1
ATOM 799 O O . VAL A 1 96 ? -7.481 -0.492 0.324 1.00 96.12 96 VAL A O 1
ATOM 802 N N . VAL A 1 97 ? -5.919 0.261 1.751 1.00 95.19 97 VAL A N 1
ATOM 803 C CA . VAL A 1 97 ? -6.876 0.827 2.714 1.00 95.19 97 VAL A CA 1
ATOM 804 C C . VAL A 1 97 ? -7.670 1.970 2.085 1.00 95.19 97 VAL A C 1
ATOM 806 O O . VAL A 1 97 ? -8.893 1.968 2.176 1.00 95.19 97 VAL A O 1
ATOM 809 N N . GLU A 1 98 ? -7.016 2.911 1.404 1.00 95.94 98 GLU A N 1
ATOM 810 C CA . GLU A 1 98 ? -7.678 4.024 0.708 1.00 95.94 98 GLU A CA 1
ATOM 811 C C . GLU A 1 98 ? -8.651 3.535 -0.377 1.00 95.94 98 GLU A C 1
ATOM 813 O O . GLU A 1 98 ? -9.769 4.038 -0.487 1.00 95.94 98 GLU A O 1
ATOM 818 N N . GLU A 1 99 ? -8.254 2.534 -1.166 1.00 94.44 99 GLU A N 1
ATOM 819 C CA . GLU A 1 99 ? -9.113 1.894 -2.171 1.00 94.44 99 GLU A CA 1
ATOM 820 C C . GLU A 1 99 ? -10.322 1.211 -1.506 1.00 94.44 99 GLU A C 1
ATOM 822 O O . GLU A 1 99 ? -11.460 1.410 -1.934 1.00 94.44 99 GLU A O 1
ATOM 827 N N . GLY A 1 100 ? -10.108 0.485 -0.405 1.00 93.38 100 GLY A N 1
ATOM 828 C CA . GLY A 1 100 ? -11.179 -0.148 0.367 1.00 93.38 100 GLY A CA 1
ATOM 829 C C . GLY A 1 100 ? -12.127 0.847 1.046 1.00 93.38 100 GLY A C 1
ATOM 830 O O . GLY A 1 100 ? -13.326 0.587 1.133 1.00 93.38 100 GLY A O 1
ATOM 831 N N . LEU A 1 101 ? -11.621 1.999 1.493 1.00 92.38 101 LEU A N 1
ATOM 832 C CA . LEU A 1 101 ? -12.429 3.079 2.067 1.00 92.38 101 LEU A CA 1
ATOM 833 C C . LEU A 1 101 ? -13.336 3.726 1.018 1.00 92.38 101 LEU A C 1
ATOM 835 O O . LEU A 1 101 ? -14.494 3.992 1.315 1.00 92.38 101 LEU A O 1
ATOM 839 N N . LYS A 1 102 ? -12.869 3.908 -0.221 1.00 94.31 102 LYS A N 1
ATOM 840 C CA . LYS A 1 102 ? -13.715 4.422 -1.318 1.00 94.31 102 LYS A CA 1
ATOM 841 C C . LYS A 1 102 ? -14.868 3.483 -1.668 1.00 94.31 102 LYS A C 1
ATOM 843 O O . LYS A 1 102 ? -15.928 3.933 -2.084 1.00 94.31 102 LYS A O 1
ATOM 848 N N . LEU A 1 103 ? -14.658 2.179 -1.499 1.00 92.56 103 LEU A N 1
ATOM 849 C CA . LEU A 1 103 ? -15.675 1.152 -1.730 1.00 92.56 103 LEU A CA 1
ATOM 850 C C . LEU A 1 103 ? -16.571 0.916 -0.502 1.00 92.56 103 LEU A C 1
ATOM 852 O O . LEU A 1 103 ? -17.552 0.171 -0.581 1.00 92.56 103 LEU A O 1
ATOM 856 N N . ARG A 1 104 ? -16.248 1.530 0.644 1.00 88.44 104 ARG A N 1
ATOM 857 C CA . ARG A 1 104 ? -16.994 1.368 1.892 1.00 88.44 104 ARG A CA 1
ATOM 858 C C . ARG A 1 104 ? -18.360 2.038 1.765 1.00 88.44 104 ARG A C 1
ATOM 860 O O . ARG A 1 104 ? -18.467 3.256 1.728 1.00 88.44 104 ARG A O 1
ATOM 867 N N . LYS A 1 105 ? -19.417 1.229 1.791 1.00 86.06 105 LYS A N 1
ATOM 868 C CA . LYS A 1 105 ? -20.789 1.713 1.973 1.00 86.06 105 LYS A CA 1
ATOM 869 C C . LYS A 1 105 ? -21.108 1.774 3.465 1.00 86.06 105 LYS A C 1
ATOM 871 O O . LYS A 1 105 ? -21.048 0.747 4.145 1.00 86.06 105 LYS A O 1
ATOM 876 N N . VAL A 1 106 ? -21.426 2.966 3.958 1.00 82.06 106 VAL A N 1
ATOM 877 C CA . VAL A 1 106 ? -21.915 3.188 5.324 1.00 82.06 106 VAL A CA 1
ATOM 878 C C . VAL A 1 106 ? -23.442 3.186 5.267 1.00 82.06 106 VAL A C 1
ATOM 880 O O . VAL A 1 106 ? -24.028 3.854 4.418 1.00 82.06 106 VAL A O 1
ATOM 883 N N . LYS A 1 107 ? -24.083 2.359 6.098 1.00 82.25 107 LYS A N 1
ATOM 884 C CA . LYS A 1 107 ? -25.545 2.365 6.251 1.00 82.25 107 LYS A CA 1
ATOM 885 C C . LYS A 1 107 ? -25.957 3.535 7.147 1.00 82.25 107 LYS A C 1
ATOM 887 O O . LYS A 1 107 ? -25.104 4.146 7.781 1.00 82.25 107 LYS A O 1
ATOM 892 N N . THR A 1 108 ? -27.252 3.819 7.220 1.00 86.00 108 THR A N 1
ATOM 893 C CA . THR A 1 108 ? -27.790 4.759 8.208 1.00 86.00 108 THR A CA 1
ATOM 894 C C . THR A 1 108 ? -27.305 4.383 9.609 1.00 86.00 108 THR A C 1
ATOM 896 O O . THR A 1 108 ? -27.365 3.217 9.999 1.00 86.00 108 THR A O 1
ATOM 899 N N . LEU A 1 109 ? -26.771 5.373 10.321 1.00 86.00 109 LEU A N 1
ATOM 900 C CA . LEU A 1 109 ? -26.184 5.227 11.647 1.00 86.00 109 LEU A CA 1
ATOM 901 C C . LEU A 1 109 ? -27.243 5.596 12.686 1.00 86.00 109 LEU A C 1
ATOM 903 O O . LEU A 1 109 ? -27.804 6.688 12.610 1.00 86.00 109 LEU A O 1
ATOM 907 N N . HIS A 1 110 ? -27.511 4.701 13.637 1.00 84.44 110 HIS A N 1
ATOM 908 C CA . HIS A 1 110 ? -28.511 4.922 14.690 1.00 84.44 110 HIS A CA 1
ATOM 909 C C . HIS A 1 110 ? -27.878 5.069 16.074 1.00 84.44 110 HIS A C 1
ATOM 911 O O . HIS A 1 110 ? -28.285 5.937 16.841 1.00 84.44 110 HIS A O 1
ATOM 917 N N . LEU A 1 111 ? -26.852 4.265 16.371 1.00 93.38 111 LEU A N 1
ATOM 918 C CA . LEU A 1 111 ? -26.144 4.293 17.645 1.00 93.38 111 LEU A CA 1
ATOM 919 C C . LEU A 1 111 ? -24.642 4.469 17.413 1.00 93.38 111 LEU A C 1
ATOM 921 O O . LEU A 1 111 ? -23.977 3.588 16.861 1.00 93.38 111 LEU A O 1
ATOM 925 N N . LEU A 1 112 ? -24.121 5.621 17.839 1.00 94.00 112 LEU A N 1
ATOM 926 C CA . LEU A 1 112 ? -22.719 5.989 17.677 1.00 94.00 112 LEU A CA 1
ATOM 927 C C . LEU A 1 112 ? -21.975 5.946 19.005 1.00 94.00 112 LEU A C 1
ATOM 929 O O . LEU A 1 112 ? -22.428 6.504 20.000 1.00 94.00 112 LEU A O 1
ATOM 933 N N . GLY A 1 113 ? -20.807 5.314 18.987 1.00 94.69 113 GLY A N 1
ATOM 934 C CA . GLY A 1 113 ? -19.816 5.402 20.050 1.00 94.69 113 GLY A CA 1
ATOM 935 C C . GLY A 1 113 ? -18.734 6.378 19.626 1.00 94.69 113 GLY A C 1
ATOM 936 O O . GLY A 1 113 ? -18.256 6.296 18.495 1.00 94.69 113 GLY A O 1
ATOM 937 N N . ILE A 1 114 ? -18.349 7.289 20.511 1.00 96.50 114 ILE A N 1
ATOM 938 C CA . ILE A 1 114 ? -17.240 8.214 20.283 1.00 96.50 114 ILE A CA 1
ATOM 939 C C . ILE A 1 114 ? -16.248 8.015 21.419 1.00 96.50 114 ILE A C 1
ATOM 941 O O . ILE A 1 114 ? -16.637 8.035 22.584 1.00 96.50 114 ILE A O 1
ATOM 945 N N . ASP A 1 115 ? -14.988 7.803 21.065 1.00 95.62 115 ASP A N 1
ATOM 946 C CA . ASP A 1 115 ? -13.894 7.603 22.011 1.00 95.62 115 ASP A CA 1
ATOM 947 C C . ASP A 1 115 ? -12.654 8.388 21.574 1.00 95.62 115 ASP A C 1
ATOM 949 O O . ASP A 1 115 ? -12.526 8.782 20.409 1.00 95.62 115 ASP A O 1
ATOM 953 N N . GLU A 1 116 ? -11.729 8.608 22.501 1.00 96.56 116 GLU A N 1
ATOM 954 C CA . GLU A 1 116 ? -10.507 9.362 22.271 1.00 96.56 116 GLU A CA 1
ATOM 955 C C . GLU A 1 116 ? -9.273 8.601 22.764 1.00 96.56 116 GLU A C 1
ATOM 957 O O . GLU A 1 116 ? -9.080 8.357 23.954 1.00 96.56 116 GLU A O 1
ATOM 962 N N . VAL A 1 117 ? -8.379 8.269 21.831 1.00 94.12 117 VAL A N 1
ATOM 963 C CA . VAL A 1 117 ? -7.137 7.553 22.137 1.00 94.12 117 VAL A CA 1
ATOM 964 C C . VAL A 1 117 ? -5.949 8.497 22.056 1.00 94.12 117 VAL A C 1
ATOM 966 O O . VAL A 1 117 ? -5.622 9.038 20.996 1.00 94.12 117 VAL A O 1
ATOM 969 N N . SER A 1 118 ? -5.251 8.658 23.180 1.00 94.06 118 SER A N 1
ATOM 970 C CA . SER A 1 118 ? -3.997 9.409 23.237 1.00 94.06 118 SER A CA 1
ATOM 971 C C . SER A 1 118 ? -2.903 8.720 22.422 1.00 94.06 118 SER A C 1
ATOM 973 O O . SER A 1 118 ? -2.618 7.531 22.571 1.00 94.06 118 SER A O 1
ATOM 975 N N . ARG A 1 119 ? -2.257 9.486 21.547 1.00 91.88 119 ARG A N 1
ATOM 976 C CA . ARG A 1 119 ? -1.237 9.040 20.604 1.00 91.88 119 ARG A CA 1
ATOM 977 C C . ARG A 1 119 ? 0.029 9.878 20.733 1.00 91.88 119 ARG A C 1
ATOM 979 O O . ARG A 1 119 ? 0.162 10.921 20.095 1.00 91.88 119 ARG A O 1
ATOM 986 N N . LYS A 1 120 ? 1.046 9.300 21.379 1.00 88.69 120 LYS A N 1
ATOM 987 C CA . LYS A 1 120 ? 2.342 9.928 21.716 1.00 88.69 120 LYS A CA 1
ATOM 988 C C . LYS A 1 120 ? 2.217 10.986 22.817 1.00 88.69 120 LYS A C 1
ATOM 990 O O . LYS A 1 120 ? 1.150 11.516 23.097 1.00 88.69 120 LYS A O 1
ATOM 995 N N . LYS A 1 121 ? 3.358 11.302 23.432 1.00 86.38 121 LYS A N 1
ATOM 996 C CA . LYS A 1 121 ? 3.476 12.367 24.431 1.00 86.38 121 LYS A CA 1
ATOM 997 C C . LYS A 1 121 ? 3.114 13.727 23.811 1.00 86.38 121 LYS A C 1
ATOM 999 O O . LYS A 1 121 ? 3.429 13.968 22.645 1.00 86.38 121 LYS A O 1
ATOM 1004 N N . GLY A 1 122 ? 2.493 14.603 24.602 1.00 89.31 122 GLY A N 1
ATOM 1005 C CA . GLY A 1 122 ? 2.130 15.963 24.185 1.00 89.31 122 GLY A CA 1
ATOM 1006 C C . GLY A 1 122 ? 0.697 16.118 23.671 1.00 89.31 122 GLY A C 1
ATOM 1007 O O . GLY A 1 122 ? 0.495 16.856 22.715 1.00 89.31 122 GLY A O 1
ATOM 1008 N N . HIS A 1 123 ? -0.276 15.430 24.283 1.00 89.25 123 HIS A N 1
ATOM 1009 C CA . HIS A 1 123 ? -1.713 15.679 24.073 1.00 89.25 123 HIS A CA 1
ATOM 1010 C C . HIS A 1 123 ? -2.158 15.622 22.602 1.00 89.25 123 HIS A C 1
ATOM 1012 O O . HIS A 1 123 ? -2.869 16.490 22.104 1.00 89.25 123 HIS A O 1
ATOM 1018 N N . ARG A 1 124 ? -1.709 14.593 21.878 1.00 92.00 124 ARG A N 1
ATOM 1019 C CA . ARG A 1 124 ? -2.173 14.315 20.517 1.00 92.00 124 ARG A CA 1
ATOM 1020 C C . ARG A 1 124 ? -3.146 13.160 20.566 1.00 92.00 124 ARG A C 1
ATOM 1022 O O . ARG A 1 124 ? -2.751 12.081 20.982 1.00 92.00 124 ARG A O 1
ATOM 1029 N N . TYR A 1 125 ? -4.357 13.357 20.077 1.00 93.31 125 TYR A N 1
ATOM 1030 C CA . TYR A 1 125 ? -5.413 12.368 20.223 1.00 93.31 125 TYR A CA 1
ATOM 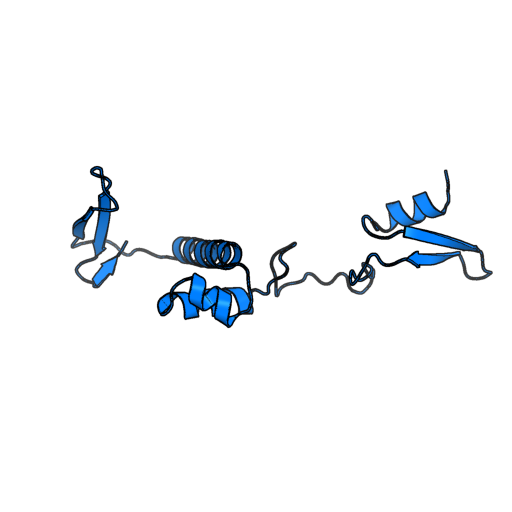1031 C C . TYR A 1 125 ? -5.956 11.900 18.876 1.00 93.31 125 TYR A C 1
ATOM 1033 O O . TYR A 1 125 ? -5.827 12.583 17.855 1.00 93.31 125 TYR A O 1
ATOM 1041 N N . LEU A 1 126 ? -6.503 10.691 18.873 1.00 94.88 126 LEU A N 1
ATOM 1042 C CA . LEU A 1 126 ? -7.259 10.113 17.775 1.00 94.88 126 LEU A CA 1
ATOM 1043 C C . LEU A 1 126 ? -8.703 9.962 18.238 1.00 94.88 126 LEU A C 1
ATOM 1045 O O . LEU A 1 126 ? -8.962 9.206 19.169 1.00 94.88 126 LEU A O 1
ATOM 1049 N N . THR A 1 127 ? -9.627 10.645 17.571 1.00 95.69 127 THR A N 1
ATOM 1050 C CA . THR A 1 127 ? -11.058 10.419 17.771 1.00 95.69 127 THR A CA 1
ATOM 1051 C C . THR A 1 127 ? -11.477 9.184 16.988 1.00 95.69 127 THR A C 1
ATOM 1053 O O . THR A 1 127 ? -11.229 9.086 15.783 1.00 95.69 127 THR A O 1
ATOM 1056 N N . LEU A 1 128 ? -12.101 8.240 17.676 1.00 94.50 128 LEU A N 1
ATOM 1057 C CA . LEU A 1 128 ? -12.637 7.015 17.107 1.00 94.50 128 LEU A CA 1
ATOM 1058 C C . LEU A 1 128 ? -14.158 7.111 17.127 1.00 94.50 128 LEU A C 1
ATOM 1060 O O . LEU A 1 128 ? -14.745 7.425 18.158 1.00 94.50 128 LEU A O 1
ATOM 1064 N N . VAL A 1 129 ? -14.787 6.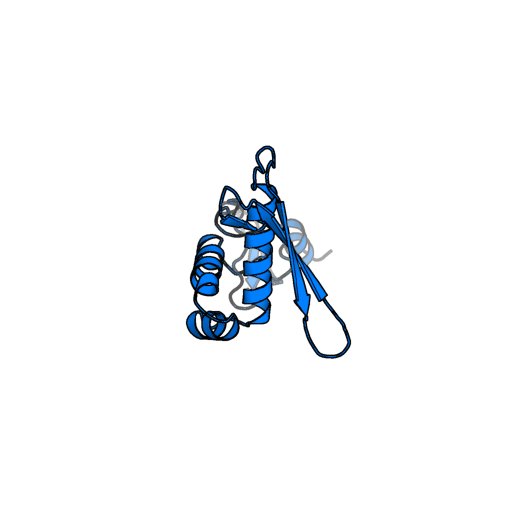856 15.981 1.00 93.94 129 VAL A N 1
ATOM 1065 C CA . VAL A 1 129 ? -16.246 6.846 15.852 1.00 93.94 129 VAL A CA 1
ATOM 1066 C C . VAL A 1 129 ? -16.677 5.459 15.405 1.00 93.94 129 VAL A C 1
ATOM 1068 O O . VAL A 1 129 ? -16.201 4.956 14.387 1.00 93.94 129 VAL A O 1
ATOM 1071 N N . TYR A 1 130 ? -17.570 4.835 16.162 1.00 93.25 130 TYR A N 1
ATOM 1072 C CA . TYR A 1 130 ? -18.035 3.474 15.928 1.00 93.25 130 TYR A CA 1
ATOM 1073 C C . TYR A 1 130 ? -19.538 3.451 15.675 1.00 93.25 130 TYR A C 1
ATOM 1075 O O . TYR A 1 130 ? -20.296 4.139 16.352 1.00 93.25 130 TYR A O 1
ATOM 1083 N N . ASP A 1 131 ? -19.972 2.590 14.765 1.00 92.38 131 ASP A N 1
ATOM 1084 C CA . ASP A 1 131 ? -21.323 2.038 14.761 1.00 92.38 131 ASP A CA 1
ATOM 1085 C C . ASP A 1 131 ? -21.386 0.956 15.849 1.00 92.38 131 ASP A C 1
ATOM 1087 O O . ASP A 1 131 ? -20.795 -0.122 15.700 1.00 92.38 131 ASP A O 1
ATOM 1091 N N . LEU A 1 132 ? -22.060 1.270 16.959 1.00 91.56 132 LEU A N 1
ATOM 1092 C CA . LEU A 1 132 ? -22.165 0.378 18.117 1.00 91.56 132 LEU A CA 1
ATOM 1093 C C . LEU A 1 132 ? -23.096 -0.807 17.862 1.00 91.56 132 LEU A C 1
ATOM 1095 O O . LEU A 1 132 ? -22.885 -1.866 18.446 1.00 91.56 132 LEU A O 1
ATOM 1099 N N . GLU A 1 133 ? -24.076 -0.675 16.966 1.00 91.88 133 GLU A N 1
ATOM 1100 C CA . GLU A 1 133 ? -24.961 -1.795 16.621 1.00 91.88 133 GLU A CA 1
ATOM 1101 C C . GLU A 1 133 ? -24.195 -2.892 15.879 1.00 91.88 133 GLU A C 1
ATOM 1103 O O . GLU A 1 133 ? -24.469 -4.080 16.037 1.00 91.88 133 GLU A O 1
ATOM 1108 N N . ARG A 1 134 ? -23.242 -2.493 15.029 1.00 88.62 134 ARG A N 1
ATOM 1109 C CA . ARG A 1 134 ? -22.506 -3.408 14.138 1.00 88.62 134 ARG A CA 1
ATOM 1110 C C . ARG A 1 134 ? -21.082 -3.690 14.599 1.00 88.62 134 ARG A C 1
ATOM 1112 O O . ARG A 1 134 ? -20.370 -4.419 13.910 1.00 88.62 134 ARG A O 1
ATOM 1119 N N . GLY A 1 135 ? -20.653 -3.096 15.712 1.00 88.56 135 GLY A N 1
ATOM 1120 C CA . GLY A 1 135 ? -19.292 -3.222 16.231 1.00 88.56 135 GLY A CA 1
ATOM 1121 C C . GLY A 1 135 ? -18.234 -2.773 15.220 1.00 88.56 135 GLY A C 1
ATOM 1122 O O . GLY A 1 135 ? -17.223 -3.451 15.033 1.00 88.56 135 GLY A O 1
ATOM 1123 N N . ARG A 1 136 ? -18.484 -1.671 14.499 1.00 87.56 136 ARG A N 1
ATOM 1124 C CA . ARG A 1 136 ? -17.661 -1.2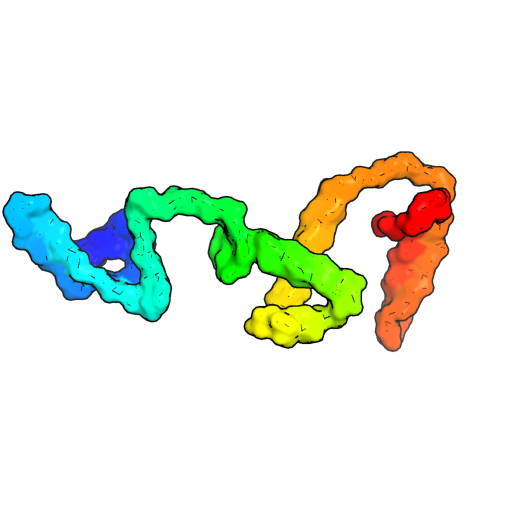55 13.353 1.00 87.56 136 ARG A CA 1
ATOM 1125 C C . ARG A 1 136 ? -17.131 0.166 13.503 1.00 87.56 136 ARG A C 1
ATOM 1127 O O . ARG A 1 136 ? -17.910 1.096 13.633 1.00 87.56 136 ARG A O 1
ATOM 1134 N N . LEU A 1 137 ? -15.817 0.342 13.354 1.00 89.38 137 LEU A N 1
ATOM 1135 C CA . LEU A 1 137 ? -15.188 1.663 13.240 1.00 89.38 137 LEU A CA 1
ATOM 1136 C C . LEU A 1 137 ? -15.512 2.310 11.878 1.00 89.38 137 LEU A C 1
ATOM 1138 O O . LEU A 1 137 ? -15.363 1.660 10.828 1.00 89.38 137 LEU A O 1
ATOM 1142 N N . LEU A 1 138 ? -15.947 3.569 11.909 1.00 87.44 138 LEU A N 1
ATOM 1143 C CA . LEU A 1 138 ? -16.331 4.363 10.739 1.00 87.44 138 LEU A CA 1
ATOM 1144 C C . LEU A 1 138 ? -15.128 4.966 10.014 1.00 87.44 138 LEU A C 1
ATOM 1146 O O . LEU A 1 138 ? -14.183 5.437 10.678 1.00 87.44 138 LEU A O 1
#

Sequence (138 aa):
MRMETYIRKSLGMKAHWVTEVVETEEGWVARVDRLGNRRLRCGKCRGEVNWAKRWERVTHALVQAMALLAKKLFFKEVAEYFELDWKGVVAFVKRVVEEGLKLRKVKTLHLLGIDEVSRKKGHRYLTLVYDLERGRLL

=== Feature glossary ===
The features interleaved in this record are:

— What the protein is —

Sequence gives the chain of amino acids in standard one-letter code (A=alanine, C=cysteine, …, Y=tyrosine), read N→C. It is the only feature that is directly encoded by the gene; all structural features are derived from the folded form of this sequence.

Database cross-references. InterPro integrates a dozen domain/family signature databases into unified entries with residue-range hits. GO terms attach function/process/location labels with evidence codes. CATH codes position the fold in a four-level structural taxonomy. Organism is the NCBI-taxonomy species name.

— Where its atoms are —

Atomic coordinates in PDBx/mmCIF format — the same representation the Protein Data Bank distributes. Each line of the _atom_site loop places one backbone atom in Cartesian space (units: ångströms, origin: arbitrary).

The six renders are orthographic views along the three Cartesian axes in both directions. Representation (cartoon, sticks, or surface) and color scheme (sequence-rainbow or by-chain) vary across proteins so the training set covers all the common visualization conventions.

— Local backbone conformation —

Eight-state secondary structure (DSSP): H is the canonical α-helix, G the tighter 3₁₀-helix, I the wider π-helix; E/B are β-structure, T and S are turns and bends, and '-' is everything else. DSSP derives these fr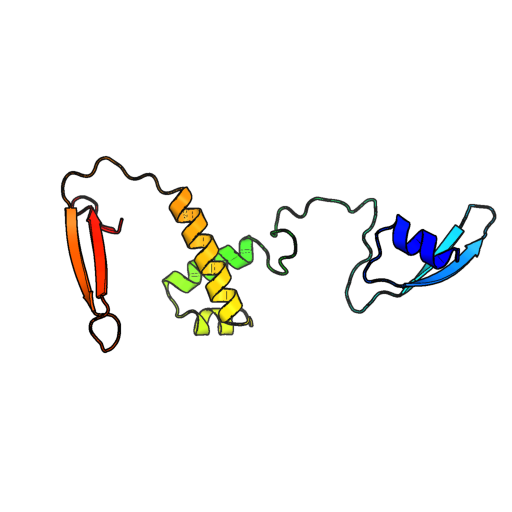om the pattern of main-chain N–H···O=C hydrogen bonds, not from the sequence.

P-SEA three-state annotation labels each residue as helix, strand, or coil based purely on the geometry of the Cα trace. It serves as a fallback when the full backbone (and thus DSSP) is unavailable.

The φ/ψ torsion pair specifies the backbone conformation at each residue. φ rotates about the N–Cα bond, ψ about the Cα–C bond. Steric clashes forbid most of the (φ, ψ) plane — the allowed regions (α-helix basin, β-sheet basin, left-handed helix) are the Ramachandran-allowed regions.

— Global shape and packing —

The geometric summary reports three shape descriptors. Rg (radius of gyration) measures how spread out the Cα atoms are about their centre of mass; compact globular proteins have small Rg, elongated or unfolded ones large. Cα contacts (<8 Å, |i−j|>4) count long-range residue pairs in spatial proximity — high for tightly packed folds, near zero for rods or random coil. The bounding-box extents give the protein's footprint along x, y, z in Å.

Solvent-accessible surface area (SASA) is the area in Å² traced out by the centre of a 1.4 Å probe sphere (a water molecule) rolled over the protein's van der Waals surface (Shrake–Rupley / Lee–Richards construction). Buried residues have near-zero SASA; fully exposed residues can exceed 200 Å². The total SASA scales roughly with the number of surface residues.

The contact map is a binary N×N matrix image: pixel (i, j) is dark where Cα_i and Cα_j are within 8 Å and |i−j|>4. Because the |i−j|>4 filter removes local helical contacts, off-diagonal stripes parallel to the main diagonal indicate parallel β-sheets; stripes perpendicular to it indicate antiparallel β-sheets. The Ramachandran plot scatters every residue's (φ, ψ) pair against the sterically allowed regions. The PAE heatmap renders the predicted-aligned-error matrix.

— Structural neighborhood —

3Di is Foldseek's structural alphabet. Each residue is assigned one of twenty discrete states based on how its Cα sits relative to its spatial (not sequential) neighbors. Aligning 3Di strings finds structural homologs roughly as well as full 3D superposition, but orders of magnitude faster.

Nearest PDB neighbors are the top structural matches found by Foldseek when searching this structure against the entire Protein Data Bank. Each hit reports a TM-score (0 to 1; >0.5 almost always implies the same fold) and an E-value. These are *structural* homologs — they may share no detectable sequence similarity.

— Confidence and disorder —

For AlphaFold models, the B-factor field carries pLDDT — the model's own estimate of local accuracy on a 0–100 scale. Regions with pLDDT<50 should be treated as essentially unmodeled; they often correspond to intrinsically disordered segments.

Crystallographic B-factors measure how much each atom's electron density is smeared out, in Å². They rise in mobile loops and surface residues and fall in the buried interior. In AlphaFold models this column is repurposed to hold pLDDT instead.

Predicted aligned error is AlphaFold's pairwise confidence. Unlike pLDDT (per-residue), PAE is per-residue-pair and captures whether two parts of the structure are correctly placed relative to each other. Units are ångströms of expected positional error.